Protein AF-A0A1A8BKE4-F1 (afdb_monomer_lite)

Structure (mmCIF, N/CA/C/O backbone):
data_AF-A0A1A8BKE4-F1
#
_entry.id   AF-A0A1A8BKE4-F1
#
loop_
_atom_site.group_PDB
_atom_site.id
_atom_site.type_symbol
_atom_site.label_atom_id
_atom_site.label_alt_id
_atom_site.label_comp_id
_atom_site.label_asym_id
_atom_site.label_entity_id
_atom_site.label_seq_id
_atom_site.pdbx_PDB_ins_code
_atom_site.Cartn_x
_atom_site.Cartn_y
_atom_site.Cartn_z
_atom_site.occupancy
_atom_site.B_iso_or_equiv
_atom_site.auth_seq_id
_atom_site.auth_comp_id
_atom_site.auth_asym_id
_atom_site.auth_atom_id
_atom_site.pdbx_PDB_model_num
ATOM 1 N N . LEU A 1 1 ? -5.717 -6.681 5.585 1.00 95.31 1 LEU A N 1
ATOM 2 C CA . LEU A 1 1 ? -5.681 -5.385 6.291 1.00 95.31 1 LEU A CA 1
ATOM 3 C C . LEU A 1 1 ? -4.877 -5.571 7.561 1.00 95.31 1 LEU A C 1
ATOM 5 O O . LEU A 1 1 ? -4.963 -6.648 8.147 1.00 95.31 1 LEU A O 1
ATOM 9 N N . ILE A 1 2 ? -4.072 -4.582 7.924 1.00 98.38 2 ILE A N 1
ATOM 10 C CA . ILE A 1 2 ? -3.277 -4.556 9.159 1.00 98.38 2 ILE A CA 1
ATOM 11 C C . ILE A 1 2 ? -3.448 -3.191 9.836 1.00 98.38 2 ILE A C 1
ATOM 13 O O . ILE A 1 2 ? -3.864 -2.246 9.168 1.00 98.38 2 ILE A O 1
ATOM 17 N N . SER A 1 3 ? -3.168 -3.100 11.136 1.00 98.62 3 SER A N 1
ATOM 18 C CA . SER A 1 3 ? -3.169 -1.826 11.868 1.00 98.62 3 SER A CA 1
ATOM 19 C C . SER A 1 3 ? -2.000 -0.927 11.447 1.00 98.62 3 SER A C 1
ATOM 21 O O . SER A 1 3 ? -1.038 -1.410 10.841 1.00 98.62 3 SER A O 1
ATOM 23 N N . GLN A 1 4 ? -2.063 0.356 11.816 1.00 98.38 4 GLN A N 1
ATOM 24 C CA . GLN A 1 4 ? -0.963 1.314 11.628 1.00 98.38 4 GLN A CA 1
ATOM 25 C C . GLN A 1 4 ? 0.343 0.827 12.281 1.00 98.38 4 GLN A C 1
ATOM 27 O O . GLN A 1 4 ? 1.356 0.700 11.598 1.00 98.38 4 GLN A O 1
ATOM 32 N N . ASP A 1 5 ? 0.304 0.417 13.554 1.00 98.44 5 ASP A N 1
ATOM 33 C CA . ASP A 1 5 ? 1.501 -0.061 14.268 1.00 98.44 5 ASP A CA 1
ATOM 34 C C . ASP A 1 5 ? 2.152 -1.286 13.600 1.00 98.44 5 ASP A C 1
ATOM 36 O O . ASP A 1 5 ? 3.379 -1.421 13.546 1.00 98.44 5 ASP A O 1
ATOM 40 N N . GLU A 1 6 ? 1.339 -2.204 13.063 1.00 98.56 6 GLU A N 1
ATOM 41 C CA . GLU A 1 6 ? 1.850 -3.377 12.352 1.00 98.56 6 GLU A CA 1
ATOM 42 C C . GLU A 1 6 ? 2.427 -2.996 10.981 1.00 98.56 6 GLU A C 1
ATOM 44 O O . GLU A 1 6 ? 3.410 -3.604 10.545 1.00 98.56 6 GLU A O 1
ATOM 49 N N . ALA A 1 7 ? 1.856 -1.991 10.311 1.00 98.56 7 ALA A N 1
ATOM 50 C CA . ALA A 1 7 ? 2.404 -1.446 9.074 1.00 98.56 7 ALA A CA 1
ATOM 51 C C . ALA A 1 7 ? 3.763 -0.781 9.319 1.00 98.56 7 ALA A C 1
ATOM 53 O O . ALA A 1 7 ? 4.705 -1.086 8.591 1.00 98.56 7 ALA A O 1
ATOM 54 N N . ASP A 1 8 ? 3.911 0.006 10.387 1.00 98.06 8 ASP A N 1
ATOM 55 C CA . ASP A 1 8 ? 5.184 0.622 10.780 1.00 98.06 8 ASP A CA 1
ATOM 56 C C . ASP A 1 8 ? 6.252 -0.428 11.096 1.00 98.06 8 ASP A C 1
ATOM 58 O O . ASP A 1 8 ? 7.394 -0.352 10.622 1.00 98.06 8 ASP A O 1
ATOM 62 N N . ARG A 1 9 ? 5.884 -1.460 11.867 1.00 98.38 9 ARG A N 1
ATOM 63 C CA . ARG A 1 9 ? 6.795 -2.565 12.196 1.00 98.38 9 ARG A CA 1
ATOM 64 C C . ARG A 1 9 ? 7.282 -3.288 10.939 1.00 98.38 9 ARG A C 1
ATOM 66 O O . ARG A 1 9 ? 8.465 -3.624 10.851 1.00 98.38 9 ARG A O 1
ATOM 73 N N . ARG A 1 10 ? 6.390 -3.541 9.973 1.00 98.38 10 ARG A N 1
ATOM 74 C CA . ARG A 1 10 ? 6.737 -4.181 8.691 1.00 98.38 10 ARG A CA 1
ATOM 75 C C . ARG A 1 10 ? 7.522 -3.253 7.772 1.00 98.38 10 ARG A C 1
ATOM 77 O O . ARG A 1 10 ? 8.496 -3.711 7.182 1.00 98.38 10 ARG A O 1
ATOM 84 N N . GLY A 1 11 ? 7.155 -1.975 7.702 1.00 98.00 11 GLY A N 1
ATOM 85 C CA . GLY A 1 11 ? 7.817 -0.946 6.900 1.00 98.00 11 GLY A CA 1
ATOM 86 C C . GLY A 1 11 ? 9.309 -0.870 7.202 1.00 98.00 11 GLY A C 1
ATOM 87 O O . GLY A 1 11 ? 10.118 -1.043 6.298 1.00 98.00 11 GLY A O 1
ATOM 88 N N . ARG A 1 12 ? 9.684 -0.821 8.489 1.00 97.31 12 ARG A N 1
ATOM 89 C CA . ARG A 1 12 ? 11.101 -0.829 8.916 1.00 97.31 12 ARG A CA 1
ATOM 90 C C . ARG A 1 12 ? 11.893 -2.054 8.442 1.00 97.31 12 ARG A C 1
ATOM 92 O O . ARG A 1 12 ? 13.114 -1.996 8.307 1.00 97.31 12 ARG A O 1
ATOM 99 N N . ILE A 1 13 ? 11.229 -3.194 8.247 1.00 97.31 13 ILE A N 1
ATOM 100 C CA . ILE A 1 13 ? 11.854 -4.401 7.691 1.00 97.31 13 ILE A CA 1
ATOM 101 C C . ILE A 1 13 ? 11.943 -4.279 6.167 1.00 97.31 13 ILE A C 1
ATOM 103 O O . ILE A 1 13 ? 12.983 -4.592 5.596 1.00 97.31 13 ILE A O 1
ATOM 107 N N . TYR A 1 14 ? 10.875 -3.816 5.516 1.00 97.50 14 TYR A N 1
ATOM 108 C CA . TYR A 1 14 ? 10.777 -3.651 4.063 1.00 97.50 14 TYR A CA 1
ATOM 109 C C . TYR A 1 14 ? 11.727 -2.589 3.504 1.00 97.50 14 TYR A C 1
ATOM 111 O O . TYR A 1 14 ? 12.243 -2.775 2.401 1.00 97.50 14 TYR A O 1
ATOM 119 N N . ASP A 1 15 ? 12.065 -1.568 4.291 1.00 96.19 15 ASP A N 1
ATOM 120 C CA . ASP A 1 15 ? 13.087 -0.573 3.951 1.00 96.19 15 ASP A CA 1
ATOM 121 C C . ASP A 1 15 ? 14.455 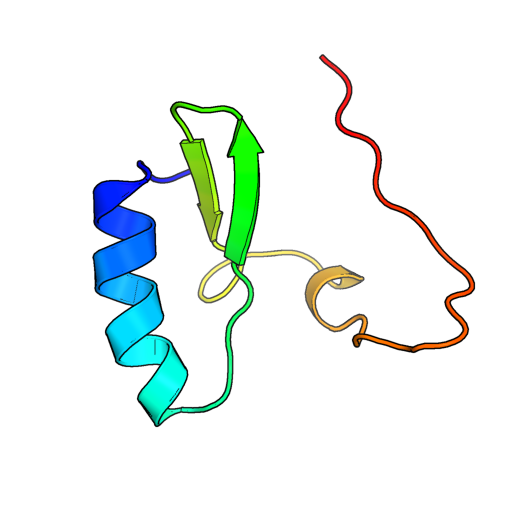-1.221 3.703 1.00 96.19 15 ASP A C 1
ATOM 123 O O . ASP A 1 15 ? 15.164 -0.837 2.774 1.00 96.19 15 ASP A O 1
ATOM 127 N N . LYS A 1 16 ? 14.804 -2.280 4.451 1.00 96.50 16 LYS A N 1
ATOM 128 C CA . LYS A 1 16 ? 16.055 -3.035 4.237 1.00 96.50 16 LYS A CA 1
ATOM 129 C C . LYS A 1 16 ? 16.091 -3.759 2.891 1.00 96.50 16 LYS A C 1
ATOM 131 O O . LYS A 1 16 ? 17.171 -4.034 2.380 1.00 96.50 16 LYS A O 1
ATOM 136 N N . TYR A 1 17 ? 14.925 -4.080 2.335 1.00 95.19 17 TYR A N 1
ATOM 137 C CA . TYR A 1 17 ? 14.778 -4.732 1.033 1.00 95.19 17 TYR A CA 1
ATOM 138 C C . TYR A 1 17 ? 14.456 -3.737 -0.089 1.00 95.19 17 TYR A C 1
ATOM 140 O O . TYR A 1 17 ? 14.279 -4.157 -1.231 1.00 95.19 17 TYR A O 1
ATOM 148 N N . MET A 1 18 ? 14.343 -2.442 0.234 1.00 93.88 18 MET A N 1
ATOM 149 C CA . MET A 1 18 ? 13.921 -1.366 -0.670 1.00 93.88 18 MET A CA 1
ATOM 150 C C . MET A 1 18 ? 12.653 -1.703 -1.469 1.00 93.88 18 MET A C 1
ATOM 152 O O . MET A 1 18 ? 12.511 -1.338 -2.635 1.00 93.88 18 MET A O 1
ATOM 156 N N . SER A 1 19 ? 11.728 -2.438 -0.848 1.00 93.75 19 SER A N 1
ATOM 157 C CA . SER A 1 19 ? 10.523 -2.929 -1.512 1.00 93.75 19 SER A CA 1
ATOM 158 C C . SER A 1 19 ? 9.341 -2.880 -0.555 1.00 93.75 19 SER A C 1
ATOM 160 O O . SER A 1 19 ? 9.160 -3.769 0.275 1.00 93.75 19 SER A O 1
ATOM 162 N N . SER A 1 20 ? 8.537 -1.824 -0.678 1.00 95.56 20 SER A N 1
ATOM 163 C CA . SER A 1 20 ? 7.340 -1.607 0.132 1.00 95.56 20 SER A CA 1
ATOM 164 C C . SER A 1 20 ? 6.106 -1.520 -0.760 1.00 95.56 20 SER A C 1
ATOM 166 O O . SER A 1 20 ? 6.052 -0.715 -1.687 1.00 95.56 20 SER A O 1
ATOM 168 N N . PHE A 1 21 ? 5.108 -2.353 -0.463 1.00 97.94 21 PHE A N 1
ATOM 169 C CA . PHE A 1 21 ? 3.794 -2.346 -1.115 1.00 97.94 21 PHE A CA 1
ATOM 170 C C . PHE A 1 21 ? 2.685 -2.007 -0.105 1.00 97.94 21 PHE A C 1
ATOM 172 O O . PHE A 1 21 ? 1.616 -2.627 -0.109 1.00 97.94 21 PHE A O 1
ATOM 179 N N . LEU A 1 22 ? 2.977 -1.071 0.805 1.00 98.12 22 LEU A N 1
ATOM 180 C CA . LEU A 1 22 ? 2.036 -0.547 1.795 1.00 98.12 22 LEU A CA 1
ATOM 181 C C . LEU A 1 22 ? 1.221 0.609 1.193 1.00 98.12 22 LEU A C 1
ATOM 183 O O . LEU A 1 22 ? 1.778 1.496 0.550 1.00 98.12 22 LEU A O 1
ATOM 187 N N . PHE A 1 23 ? -0.094 0.606 1.417 1.00 98.25 23 PHE A N 1
ATOM 188 C CA . PHE A 1 23 ? -1.006 1.671 0.993 1.00 98.25 23 PHE A CA 1
ATOM 189 C C . PHE A 1 23 ? -1.995 2.000 2.118 1.00 98.25 23 PHE A C 1
ATOM 191 O O . PHE A 1 23 ? -2.761 1.132 2.550 1.00 98.25 23 PHE A O 1
ATOM 198 N N . ASN A 1 24 ? -1.981 3.245 2.601 1.00 98.06 24 ASN A N 1
ATOM 199 C CA . ASN A 1 24 ? -2.872 3.698 3.673 1.00 98.06 24 ASN A CA 1
ATOM 200 C C . ASN A 1 24 ? -4.329 3.700 3.202 1.00 98.06 24 ASN A C 1
ATOM 202 O O . ASN A 1 24 ? -4.652 4.311 2.184 1.00 98.06 24 ASN A O 1
ATOM 206 N N . LEU A 1 25 ? -5.203 3.018 3.949 1.00 97.94 25 LEU A N 1
ATOM 207 C CA . LEU A 1 25 ? -6.628 2.938 3.629 1.00 97.94 25 LEU A CA 1
ATOM 208 C C . LEU A 1 25 ? -7.426 3.994 4.398 1.00 97.94 25 LEU A C 1
ATOM 210 O O . LEU A 1 25 ? -8.215 4.723 3.802 1.00 97.94 25 LEU A O 1
ATOM 214 N N . ASN A 1 26 ? -7.227 4.059 5.715 1.00 97.31 26 ASN A N 1
ATOM 215 C CA . ASN A 1 26 ? -7.826 5.042 6.618 1.00 97.31 26 ASN A CA 1
ATOM 216 C C . ASN A 1 26 ? -6.957 5.187 7.886 1.00 97.31 26 ASN A C 1
ATOM 218 O O . ASN A 1 26 ? -5.840 4.673 7.932 1.00 97.31 26 ASN A O 1
ATOM 222 N N . ASN A 1 27 ? -7.452 5.892 8.906 1.00 97.69 27 ASN A N 1
ATOM 223 C CA . ASN A 1 27 ? -6.697 6.139 10.140 1.00 97.69 27 ASN A CA 1
ATOM 224 C C . ASN A 1 27 ? -6.387 4.858 10.928 1.00 97.69 27 ASN A C 1
ATOM 226 O O . ASN A 1 27 ? -5.357 4.794 11.588 1.00 97.69 27 ASN A O 1
ATOM 230 N N . ASP A 1 28 ? -7.222 3.827 10.811 1.00 97.62 28 ASP A N 1
ATOM 231 C CA . ASP A 1 28 ? -7.103 2.609 11.614 1.00 97.62 28 ASP A CA 1
ATOM 232 C C . ASP A 1 28 ? -6.334 1.501 10.878 1.00 97.62 28 ASP A C 1
ATOM 234 O O . ASP A 1 28 ? -5.644 0.686 11.500 1.00 97.62 28 ASP A O 1
ATOM 238 N N . PHE A 1 29 ? -6.440 1.464 9.544 1.00 98.44 29 PHE A N 1
ATOM 239 C CA . PHE A 1 29 ? -6.004 0.334 8.729 1.00 98.44 29 PHE A CA 1
ATOM 240 C C . PHE A 1 29 ? -5.149 0.711 7.515 1.00 98.44 29 PHE A C 1
ATOM 242 O O . PHE A 1 29 ? -5.364 1.705 6.817 1.00 98.44 29 PHE A O 1
ATOM 249 N N . VAL A 1 30 ? -4.243 -0.213 7.193 1.00 98.69 30 VAL A N 1
ATOM 250 C CA . VAL A 1 30 ? -3.347 -0.184 6.035 1.00 98.69 30 VAL A CA 1
ATOM 251 C C . VAL A 1 30 ? -3.514 -1.465 5.210 1.00 98.69 30 VAL A C 1
ATOM 253 O O . VAL A 1 30 ? -3.733 -2.571 5.733 1.00 98.69 30 VAL A O 1
ATOM 256 N N . VAL A 1 31 ? -3.414 -1.331 3.887 1.00 98.50 31 VAL A N 1
ATOM 257 C CA . VAL A 1 31 ? -3.304 -2.458 2.956 1.00 98.50 31 VAL A CA 1
ATOM 258 C C . VAL A 1 31 ? -1.826 -2.799 2.781 1.00 98.50 31 VAL A C 1
ATOM 260 O O . VAL A 1 31 ? -1.057 -1.993 2.273 1.00 98.50 31 VAL A O 1
ATOM 263 N N . ASP A 1 32 ? -1.435 -4.014 3.166 1.00 98.50 32 ASP A N 1
ATOM 264 C CA . ASP A 1 32 ? -0.107 -4.571 2.890 1.00 98.50 32 ASP A CA 1
ATOM 265 C C . ASP A 1 32 ? -0.210 -5.631 1.796 1.00 98.50 32 ASP A C 1
ATOM 267 O O . ASP A 1 32 ? -0.653 -6.759 2.045 1.00 98.50 32 ASP A O 1
ATOM 271 N N . ALA A 1 33 ? 0.192 -5.260 0.579 1.00 98.44 33 ALA A N 1
ATOM 272 C CA . ALA A 1 33 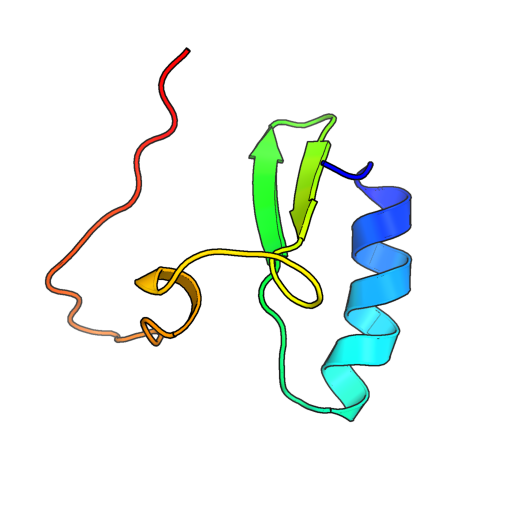? 0.154 -6.152 -0.573 1.00 98.44 33 ALA A CA 1
ATOM 273 C C . ALA A 1 33 ? 1.430 -6.997 -0.731 1.00 98.44 33 ALA A C 1
ATOM 275 O O . ALA A 1 33 ? 1.531 -7.766 -1.688 1.00 98.44 33 ALA A O 1
ATOM 276 N N . THR A 1 34 ? 2.401 -6.897 0.186 1.00 97.25 34 THR A N 1
ATOM 277 C CA . THR A 1 34 ? 3.744 -7.484 0.027 1.00 97.25 34 THR A CA 1
ATOM 278 C C . THR A 1 34 ? 3.696 -9.004 -0.137 1.00 97.25 34 THR A C 1
ATOM 280 O O . THR A 1 34 ? 4.299 -9.556 -1.063 1.00 97.25 34 THR A O 1
ATOM 283 N N . ARG A 1 35 ? 2.927 -9.688 0.722 1.00 96.50 35 ARG A N 1
ATOM 284 C CA . ARG A 1 35 ? 2.791 -11.159 0.719 1.00 96.50 35 ARG A CA 1
ATOM 285 C C . ARG A 1 35 ? 1.626 -11.675 -0.129 1.00 96.50 35 ARG A C 1
ATOM 287 O O . ARG A 1 35 ? 1.704 -12.781 -0.650 1.00 96.50 35 ARG A O 1
ATOM 294 N N . LYS A 1 36 ? 0.536 -10.911 -0.237 1.00 97.69 36 LYS A N 1
ATOM 295 C CA . LYS A 1 36 ? -0.677 -11.270 -0.989 1.00 97.69 36 LYS A CA 1
ATOM 296 C C . LYS A 1 36 ? -1.244 -10.011 -1.638 1.00 97.69 36 LYS A C 1
ATO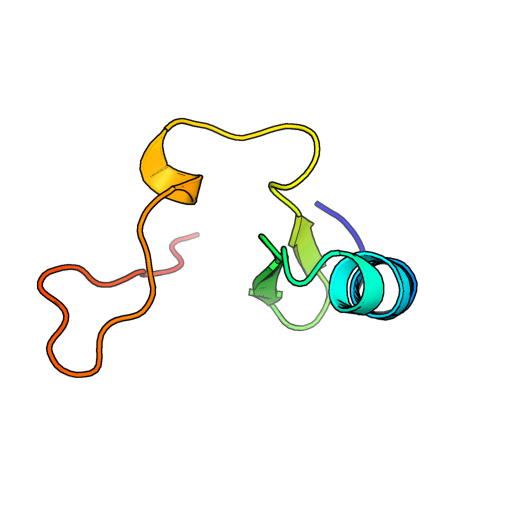M 298 O O . LYS A 1 36 ? -1.404 -9.007 -0.961 1.00 97.69 36 LYS A O 1
ATOM 303 N N . GLY A 1 37 ? -1.572 -10.075 -2.922 1.00 97.38 37 GLY A N 1
ATOM 304 C CA . GLY A 1 37 ? -2.110 -8.951 -3.686 1.00 97.38 37 GLY A CA 1
ATOM 305 C C . GLY A 1 37 ? -2.469 -9.379 -5.108 1.00 97.38 37 GLY A C 1
ATOM 306 O O . GLY A 1 37 ? -2.382 -10.560 -5.439 1.00 97.38 37 GLY A O 1
ATOM 307 N N . ASN A 1 38 ? -2.861 -8.428 -5.951 1.00 98.25 38 ASN A N 1
ATOM 308 C CA . ASN A 1 38 ? -3.137 -8.664 -7.370 1.00 98.25 38 ASN A CA 1
ATOM 309 C C . ASN A 1 38 ? -2.046 -8.020 -8.250 1.00 98.25 38 ASN A C 1
ATOM 311 O O . ASN A 1 38 ? -1.052 -7.510 -7.739 1.00 98.25 38 ASN A O 1
ATOM 315 N N . LYS A 1 39 ? -2.229 -8.026 -9.576 1.00 98.50 39 LYS A N 1
ATOM 316 C CA . LYS A 1 39 ? -1.241 -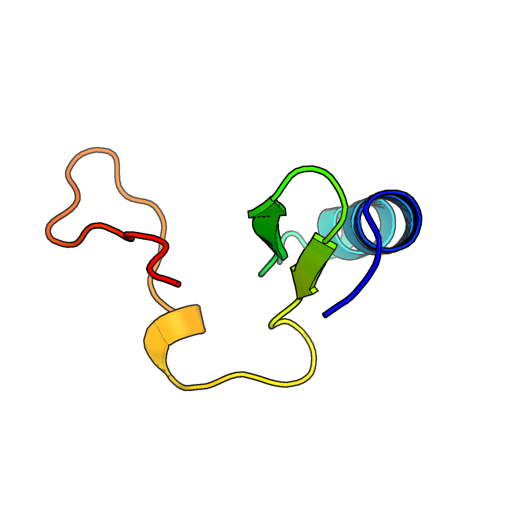7.494 -10.531 1.00 98.50 39 LYS A CA 1
ATOM 317 C C . LYS A 1 39 ? -0.974 -5.987 -10.385 1.00 98.50 39 LYS A C 1
ATOM 319 O O . LYS A 1 39 ? 0.136 -5.563 -10.687 1.00 98.50 39 LYS A O 1
ATOM 324 N N . ILE A 1 40 ? -1.933 -5.183 -9.905 1.00 98.31 40 ILE A N 1
ATOM 325 C CA . ILE A 1 40 ? -1.773 -3.715 -9.864 1.00 98.31 40 ILE A CA 1
ATOM 326 C C . ILE A 1 40 ? -0.696 -3.262 -8.875 1.00 98.31 40 ILE A C 1
ATOM 328 O O . ILE A 1 40 ? -0.156 -2.174 -9.025 1.00 98.31 40 ILE A O 1
ATOM 332 N N . ARG A 1 41 ? -0.323 -4.112 -7.906 1.00 97.88 41 ARG A N 1
ATOM 333 C CA . ARG A 1 41 ? 0.740 -3.813 -6.934 1.00 97.88 41 ARG A CA 1
ATOM 334 C C . ARG A 1 41 ? 2.098 -3.527 -7.579 1.00 97.88 41 ARG A C 1
ATOM 336 O O . ARG A 1 41 ? 2.951 -2.951 -6.927 1.00 97.88 41 ARG A O 1
ATOM 343 N N . PHE A 1 42 ? 2.317 -3.980 -8.815 1.00 97.88 42 PHE A N 1
ATOM 344 C CA . PHE A 1 42 ? 3.567 -3.771 -9.547 1.00 97.88 42 PHE A CA 1
ATOM 345 C C . PHE A 1 42 ? 3.580 -2.458 -10.346 1.00 97.88 42 PHE A C 1
ATOM 347 O O . PHE A 1 42 ? 4.545 -2.192 -11.058 1.00 97.88 42 PHE A O 1
ATOM 354 N N . ALA A 1 43 ? 2.524 -1.640 -10.255 1.00 98.06 43 ALA A N 1
ATOM 355 C CA . ALA A 1 43 ? 2.560 -0.271 -10.750 1.00 98.06 43 ALA A CA 1
ATOM 356 C C . ALA A 1 43 ? 3.570 0.548 -9.929 1.00 98.06 43 ALA A C 1
ATOM 358 O O . ALA A 1 43 ? 3.543 0.531 -8.700 1.00 98.06 43 ALA A O 1
ATOM 359 N N . ASN A 1 44 ? 4.459 1.259 -10.619 1.00 97.88 44 ASN A N 1
ATOM 360 C CA . ASN A 1 44 ? 5.519 2.045 -9.994 1.00 97.88 44 ASN A CA 1
ATOM 361 C C . ASN A 1 44 ? 5.080 3.491 -9.731 1.00 97.88 44 ASN A C 1
ATOM 363 O O . ASN A 1 44 ? 4.143 4.001 -10.348 1.00 97.88 44 ASN A O 1
ATOM 367 N N . HIS A 1 45 ? 5.810 4.174 -8.849 1.00 97.31 45 HIS A N 1
ATOM 368 C CA . HIS A 1 45 ? 5.719 5.624 -8.703 1.00 97.31 45 HIS A CA 1
ATOM 369 C C . HIS A 1 45 ? 6.241 6.334 -9.966 1.00 97.31 45 HIS A C 1
ATOM 371 O O . HIS A 1 45 ? 7.227 5.908 -10.565 1.00 97.31 45 HIS A O 1
ATOM 377 N N . SER A 1 46 ? 5.598 7.436 -10.350 1.00 98.06 46 SER A N 1
ATOM 378 C CA . SER A 1 46 ? 6.030 8.323 -11.433 1.00 98.06 46 SER A CA 1
ATOM 379 C C . SER A 1 46 ? 5.671 9.762 -11.079 1.00 98.06 46 SER A C 1
ATOM 381 O O . SER A 1 46 ? 4.579 10.014 -10.573 1.00 98.06 46 SER A O 1
ATOM 383 N N . VAL A 1 47 ? 6.560 10.706 -11.402 1.00 98.50 47 VAL A N 1
ATOM 384 C CA . VAL A 1 47 ? 6.298 12.153 -11.285 1.00 98.50 47 VAL A CA 1
ATOM 385 C C . VAL A 1 47 ? 5.219 12.602 -12.278 1.00 98.50 47 VAL A C 1
ATOM 387 O O . VAL A 1 47 ? 4.470 13.532 -11.997 1.00 98.50 47 VAL A O 1
ATOM 390 N N . ASN A 1 48 ? 5.101 11.909 -13.416 1.00 98.44 48 ASN A N 1
ATOM 391 C CA . ASN A 1 48 ? 4.042 12.106 -14.403 1.00 98.44 48 ASN A CA 1
ATOM 392 C C . ASN A 1 48 ? 3.185 10.827 -14.495 1.00 98.44 48 ASN A C 1
ATOM 394 O O . ASN A 1 48 ? 3.461 9.962 -15.336 1.00 98.44 48 ASN A O 1
ATOM 398 N N . PRO A 1 49 ? 2.230 10.621 -13.570 1.00 98.38 49 PRO A N 1
ATOM 399 C CA . PRO A 1 49 ? 1.409 9.417 -13.530 1.00 98.38 49 PRO A CA 1
ATOM 400 C C . PRO A 1 49 ? 0.306 9.442 -14.598 1.00 98.38 49 PRO A C 1
ATOM 402 O O . PRO A 1 49 ? -0.147 10.498 -15.028 1.00 98.38 49 PRO A O 1
ATOM 405 N N . ASN A 1 50 ? -0.179 8.261 -14.985 1.00 98.38 50 ASN A N 1
ATOM 406 C CA . ASN A 1 50 ? -1.316 8.084 -15.900 1.00 98.38 50 ASN A CA 1
ATOM 407 C C . ASN A 1 50 ? -2.529 7.391 -15.244 1.00 98.38 50 ASN A C 1
ATOM 409 O O . ASN 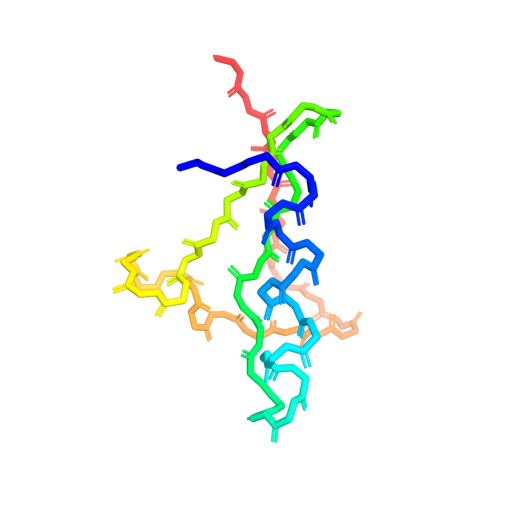A 1 50 ? -3.541 7.165 -15.902 1.00 98.38 50 ASN A O 1
ATOM 413 N N . CYS A 1 51 ? -2.431 7.070 -13.952 1.00 98.44 51 CYS A N 1
ATOM 414 C CA . CYS A 1 51 ? -3.457 6.415 -13.145 1.00 98.44 51 CYS A CA 1
ATOM 415 C C . CYS A 1 51 ? -3.538 7.086 -11.766 1.00 98.44 51 CYS A C 1
ATOM 417 O O . CYS A 1 51 ? -2.556 7.658 -11.292 1.00 98.44 51 CYS A O 1
ATOM 419 N N . TYR A 1 52 ? -4.688 6.968 -11.098 1.00 98.06 52 TYR A N 1
ATOM 420 C CA . TYR A 1 52 ? -4.888 7.434 -9.723 1.00 98.06 52 TYR A CA 1
ATOM 421 C C . TYR A 1 52 ? -5.645 6.387 -8.897 1.00 98.06 52 TYR A C 1
ATOM 423 O O . TYR A 1 52 ? -6.330 5.522 -9.445 1.00 98.06 52 TYR A O 1
ATOM 431 N N . ALA A 1 53 ? -5.521 6.465 -7.573 1.00 97.69 53 ALA A N 1
ATOM 432 C CA . ALA A 1 53 ? -6.269 5.633 -6.636 1.00 97.69 53 ALA A CA 1
ATOM 433 C C . ALA A 1 53 ? -7.392 6.452 -5.984 1.00 97.69 53 ALA A C 1
ATOM 435 O O . ALA A 1 53 ? -7.212 7.631 -5.680 1.00 97.69 53 ALA A O 1
ATOM 436 N N . LYS A 1 54 ? -8.544 5.823 -5.744 1.00 97.81 54 LYS A N 1
ATOM 437 C CA . LYS A 1 54 ? -9.659 6.408 -4.993 1.00 97.81 54 LYS A CA 1
ATOM 438 C C . LYS A 1 54 ? -10.227 5.354 -4.053 1.00 97.81 54 LYS A C 1
ATOM 440 O O . LYS A 1 54 ? -10.632 4.288 -4.508 1.00 97.81 54 LYS A O 1
ATOM 445 N N . VAL A 1 55 ? -10.251 5.654 -2.757 1.00 97.12 55 VAL A N 1
ATOM 446 C CA . VAL A 1 55 ? -10.942 4.819 -1.769 1.00 97.12 55 VAL A CA 1
ATOM 447 C C . VAL A 1 55 ? -12.441 5.084 -1.896 1.00 97.12 55 VAL A C 1
ATOM 449 O O . VAL A 1 55 ? -12.873 6.237 -1.936 1.00 97.12 55 VAL A O 1
ATOM 452 N N . VAL A 1 56 ? -13.222 4.015 -2.003 1.00 96.44 56 VAL A N 1
ATOM 453 C CA . VAL A 1 56 ? -14.687 4.043 -2.059 1.00 96.44 56 VAL A CA 1
ATOM 454 C C . VAL A 1 56 ? -15.189 3.068 -0.999 1.00 96.44 56 VAL A C 1
ATOM 456 O O . VAL A 1 56 ? -14.560 2.027 -0.800 1.00 96.44 56 VAL A O 1
ATOM 459 N N . MET A 1 57 ? -16.256 3.448 -0.294 1.00 88.44 57 MET A N 1
ATOM 460 C CA . MET A 1 57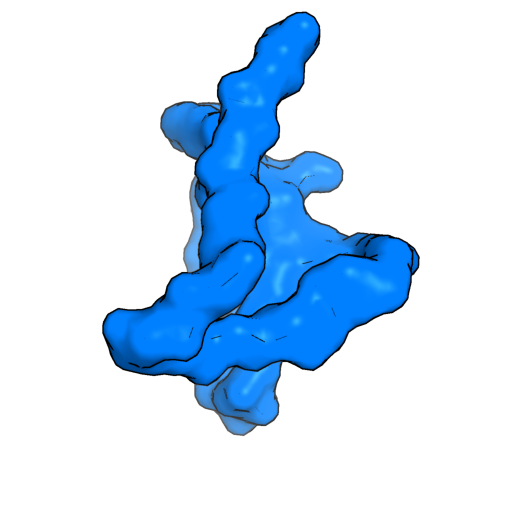 ? -16.926 2.593 0.689 1.00 88.44 57 MET A CA 1
ATOM 461 C C . MET A 1 57 ? -17.812 1.563 -0.004 1.00 88.44 57 MET A C 1
ATOM 463 O O . MET A 1 57 ? -18.497 1.957 -0.975 1.00 88.44 57 MET A O 1
#

Foldseek 3Di:
DDFPVVLVVVVVVVVVVVDFLWDDQDNGDIDGPPVHDDPCSPDDDDPDDPDDDDHDD

InterPro domains:
  IPR001214 SET domain [PF00856] (1-55)
  IPR045318 Histone-lysine N-methyltransferase EZH1/2-like [PTHR45747] (1-57)
  IPR046341 SET domain superfamily [G3DSA:2.170.270.10] (1-57)
  IPR046341 SET domain superfamily [SSF82199] (1-56)

Sequence (57 aa):
LISQDEADRRGRIYDKYMSSFLFNLNNDFVVDATRKGNKIRFANHSVNPNCYAKVVM

Organism: Nothobranchius kadleci (NCBI:txid1051664)

Secondary structure (DSSP, 8-state):
-EEHHHHHHHHHHHGGGT---EEE-SSSEEEE-SSS--GGGGPPP-SS-S-------

Radius of gyration: 12.1 Å; chains: 1; bounding box: 33×23×30 Å

pLDDT: mean 97.48, std 1.63, range [88.44, 98.69]